Protein AF-A0A0P1FT15-F1 (afdb_monomer_lite)

Radius of gyration: 24.21 Å; chains: 1; bounding box: 55×30×52 Å

Structure (mmCIF, N/CA/C/O backbone):
data_AF-A0A0P1FT15-F1
#
_entry.id   AF-A0A0P1FT15-F1
#
loop_
_atom_site.group_PDB
_atom_site.id
_atom_site.type_symbol
_atom_site.label_atom_id
_atom_site.label_alt_id
_atom_site.label_comp_id
_atom_site.label_asym_id
_atom_site.label_entity_id
_atom_site.label_seq_id
_atom_site.pdbx_PDB_ins_code
_atom_site.Cartn_x
_atom_site.Cartn_y
_atom_site.Cartn_z
_atom_site.occupancy
_atom_site.B_iso_or_equiv
_atom_site.auth_seq_id
_atom_site.auth_comp_id
_atom_site.auth_asym_id
_atom_site.auth_atom_id
_atom_site.pdbx_PDB_model_num
ATOM 1 N N . MET A 1 1 ? -16.177 -17.733 6.460 1.00 41.41 1 MET A N 1
ATOM 2 C CA . MET A 1 1 ? -15.584 -16.638 7.258 1.00 41.41 1 MET A CA 1
ATOM 3 C C . MET A 1 1 ? -14.300 -16.200 6.575 1.00 41.41 1 MET A C 1
ATOM 5 O O . MET A 1 1 ? -13.447 -17.048 6.354 1.00 41.41 1 MET A O 1
ATOM 9 N N . LEU A 1 2 ? -14.174 -14.926 6.193 1.00 48.97 2 LEU A N 1
ATOM 10 C CA . LEU A 1 2 ? -12.880 -14.359 5.795 1.00 48.97 2 LEU A CA 1
ATOM 11 C C . LEU A 1 2 ? -11.999 -14.326 7.047 1.00 48.97 2 LEU A C 1
ATOM 13 O O . LEU A 1 2 ? -12.296 -13.590 7.982 1.00 48.97 2 LEU A O 1
ATOM 17 N N . SER A 1 3 ? -10.969 -15.169 7.088 1.00 56.38 3 SER A N 1
ATOM 18 C CA . SER A 1 3 ? -9.988 -15.164 8.172 1.00 56.38 3 SER A CA 1
ATOM 19 C C . SER A 1 3 ? -9.158 -13.883 8.071 1.00 56.38 3 SER A C 1
ATOM 21 O O . SER A 1 3 ? -8.300 -13.765 7.196 1.00 56.38 3 SER A O 1
ATOM 23 N N . MET A 1 4 ? -9.446 -12.897 8.924 1.00 63.34 4 MET A N 1
ATOM 24 C CA . MET A 1 4 ? -8.546 -11.768 9.164 1.00 63.34 4 MET A CA 1
ATOM 25 C C . MET A 1 4 ? -7.466 -12.220 10.141 1.00 63.34 4 MET A C 1
ATOM 27 O O . MET A 1 4 ? -7.517 -11.911 11.328 1.00 63.34 4 MET A O 1
ATOM 31 N N . VAL A 1 5 ? -6.515 -13.006 9.636 1.00 63.03 5 VAL A N 1
ATOM 32 C CA . VAL A 1 5 ? -5.265 -13.262 10.354 1.00 63.03 5 VAL A CA 1
ATOM 33 C C . VAL A 1 5 ? -4.610 -11.902 10.570 1.00 63.03 5 VAL A C 1
ATOM 35 O O . VAL A 1 5 ? -4.386 -11.187 9.592 1.00 63.03 5 VAL A O 1
ATOM 38 N N . ASP A 1 6 ? -4.370 -11.519 11.828 1.00 62.56 6 ASP A N 1
ATOM 39 C CA . ASP A 1 6 ? -3.564 -10.337 12.138 1.00 62.56 6 ASP A CA 1
ATOM 40 C C . ASP A 1 6 ? -2.170 -10.613 11.548 1.00 62.56 6 ASP A C 1
ATOM 42 O O . ASP A 1 6 ? -1.505 -11.553 11.989 1.00 62.56 6 ASP A O 1
ATOM 46 N N . PRO A 1 7 ? -1.739 -9.897 10.495 1.00 59.56 7 PRO A N 1
ATOM 47 C CA . PRO A 1 7 ? -0.514 -10.240 9.778 1.00 59.56 7 PRO A CA 1
ATOM 48 C C . PRO A 1 7 ? 0.754 -10.048 10.628 1.00 59.56 7 PRO A C 1
ATOM 50 O O . PRO A 1 7 ? 1.840 -10.365 10.158 1.00 59.56 7 PRO A O 1
ATOM 53 N N . GLN A 1 8 ? 0.626 -9.548 11.864 1.00 58.34 8 GLN A N 1
ATOM 54 C CA . GLN A 1 8 ? 1.729 -9.198 12.760 1.00 58.34 8 GLN A CA 1
ATOM 55 C C . GLN A 1 8 ? 1.825 -10.068 14.025 1.00 58.34 8 GLN A C 1
ATOM 57 O O . GLN A 1 8 ? 2.405 -9.623 15.011 1.00 58.34 8 GLN A O 1
ATOM 62 N N . ILE A 1 9 ? 1.280 -11.294 14.042 1.00 57.62 9 ILE A N 1
ATOM 63 C CA . ILE A 1 9 ? 1.379 -12.180 15.228 1.00 57.62 9 ILE A CA 1
ATOM 64 C C . ILE A 1 9 ? 2.849 -12.430 15.652 1.00 57.62 9 ILE A C 1
ATOM 66 O O . ILE A 1 9 ? 3.087 -12.697 16.825 1.00 57.62 9 ILE A O 1
ATOM 70 N N . ASP A 1 10 ? 3.819 -12.261 14.743 1.00 57.03 10 ASP A N 1
ATOM 71 C CA . ASP A 1 10 ? 5.249 -12.545 14.967 1.00 57.03 10 ASP A CA 1
ATOM 72 C C . ASP A 1 10 ? 6.176 -11.309 15.042 1.00 57.03 10 ASP A C 1
ATOM 74 O O . ASP A 1 10 ? 7.380 -11.459 15.248 1.00 57.03 10 ASP A O 1
ATOM 78 N N . GLU A 1 11 ? 5.666 -10.082 14.878 1.00 65.06 11 GLU A N 1
ATOM 79 C CA . GLU A 1 11 ? 6.503 -8.869 14.850 1.00 65.06 11 GLU A CA 1
ATOM 80 C C . GLU A 1 11 ? 6.411 -8.103 16.183 1.00 65.06 11 GLU A C 1
ATOM 82 O O . GLU A 1 11 ? 5.319 -7.881 16.717 1.00 65.06 11 GLU A O 1
ATOM 87 N N . ALA A 1 12 ? 7.555 -7.693 16.747 1.00 61.31 12 ALA A N 1
ATOM 88 C CA . ALA A 1 12 ? 7.582 -6.897 17.973 1.00 61.31 12 ALA A CA 1
ATOM 89 C C . ALA A 1 12 ? 6.869 -5.553 17.732 1.00 61.31 12 ALA A C 1
ATOM 91 O O . ALA A 1 12 ? 7.294 -4.738 16.913 1.00 61.31 12 ALA A O 1
ATOM 92 N N . ASN A 1 13 ? 5.751 -5.327 18.429 1.00 67.88 13 ASN A N 1
ATOM 93 C CA . ASN A 1 13 ? 4.891 -4.147 18.276 1.00 67.88 13 ASN A CA 1
ATOM 94 C C . ASN A 1 13 ? 5.477 -2.904 18.982 1.00 67.88 13 ASN A C 1
ATOM 96 O O . ASN A 1 13 ? 4.788 -2.224 19.743 1.00 67.88 13 ASN A O 1
ATOM 100 N N . ASP A 1 14 ? 6.751 -2.606 18.730 1.00 80.12 14 ASP A N 1
ATOM 101 C CA . ASP A 1 14 ? 7.508 -1.567 19.440 1.00 80.12 14 ASP A CA 1
ATOM 102 C C . ASP A 1 14 ? 7.269 -0.158 18.867 1.00 80.12 14 ASP A C 1
ATOM 104 O O . ASP A 1 14 ? 7.625 0.851 19.479 1.00 80.12 14 ASP A O 1
ATOM 108 N N . LEU A 1 15 ? 6.632 -0.066 17.694 1.00 82.56 15 LEU A N 1
ATOM 109 C CA . LEU A 1 15 ? 6.351 1.189 16.999 1.00 82.56 15 LEU A CA 1
ATOM 110 C C . LEU A 1 15 ? 4.870 1.564 17.102 1.00 82.56 15 LEU A C 1
ATOM 112 O O . LEU A 1 15 ? 3.977 0.770 16.814 1.00 82.56 15 LEU A O 1
ATOM 116 N N . THR A 1 16 ? 4.601 2.818 17.471 1.00 86.00 16 THR A N 1
ATOM 117 C CA . THR A 1 16 ? 3.239 3.355 17.593 1.00 86.00 16 THR A CA 1
ATOM 118 C C . THR A 1 16 ? 3.003 4.484 16.597 1.00 86.00 16 THR A C 1
ATOM 120 O O . THR A 1 16 ? 3.811 5.399 16.475 1.00 86.00 16 THR A O 1
ATOM 123 N N . THR A 1 17 ? 1.842 4.459 15.937 1.00 85.31 17 THR A N 1
ATOM 124 C CA . THR A 1 17 ? 1.350 5.552 15.087 1.00 85.31 17 THR A CA 1
ATOM 125 C C . THR A 1 17 ? 0.047 6.099 15.665 1.00 85.31 17 THR A C 1
ATOM 127 O O . THR A 1 17 ? -0.906 5.348 15.867 1.00 85.31 17 THR A O 1
ATOM 130 N N . GLN A 1 18 ? -0.012 7.407 15.930 1.00 88.81 18 GLN A N 1
ATOM 131 C CA . GLN A 1 18 ? -1.222 8.078 16.413 1.00 88.81 18 GLN A CA 1
ATOM 132 C C . GLN A 1 18 ? -1.929 8.808 15.270 1.00 88.81 18 GLN A C 1
ATOM 134 O O . GLN A 1 18 ? -1.310 9.583 14.544 1.00 88.81 18 GLN A O 1
ATOM 139 N N . ILE A 1 19 ? -3.240 8.596 15.138 1.00 87.81 19 ILE A N 1
ATOM 140 C CA . ILE A 1 19 ? -4.062 9.215 14.094 1.00 87.81 19 ILE A CA 1
ATOM 141 C C . ILE A 1 19 ? -5.136 10.074 14.759 1.00 87.81 19 ILE A C 1
ATOM 143 O O . ILE A 1 19 ? -5.962 9.574 15.521 1.00 87.81 19 ILE A O 1
ATOM 147 N N . ARG A 1 20 ? -5.147 11.373 14.445 1.00 93.44 20 ARG A N 1
ATOM 148 C CA . ARG A 1 20 ? -6.258 12.272 14.785 1.00 93.44 20 ARG A CA 1
ATOM 149 C C . ARG A 1 20 ? -7.265 12.255 13.641 1.00 93.44 20 ARG A C 1
ATOM 151 O O . ARG A 1 20 ? -6.882 12.437 12.490 1.00 93.44 20 ARG A O 1
ATOM 158 N N . HIS A 1 21 ? -8.541 12.056 13.951 1.00 92.06 21 HIS A N 1
ATOM 159 C CA . HIS A 1 21 ? -9.603 12.007 12.950 1.00 92.06 21 HIS A CA 1
ATOM 160 C C . HIS A 1 21 ? -10.902 12.637 13.469 1.00 92.06 21 HIS A C 1
ATOM 162 O O . HIS A 1 21 ? -11.132 12.719 14.675 1.00 92.06 21 HIS A O 1
ATOM 168 N N . GLY A 1 22 ? -11.761 13.076 12.545 1.00 95.81 22 GLY A N 1
ATOM 169 C CA . GLY A 1 22 ? -13.089 13.611 12.863 1.00 95.81 22 GLY A CA 1
ATOM 170 C C . GLY A 1 22 ? -14.104 12.530 13.260 1.00 95.81 22 GLY A C 1
ATOM 171 O O . GLY A 1 22 ? -13.823 11.328 13.176 1.00 95.81 22 GLY A O 1
ATO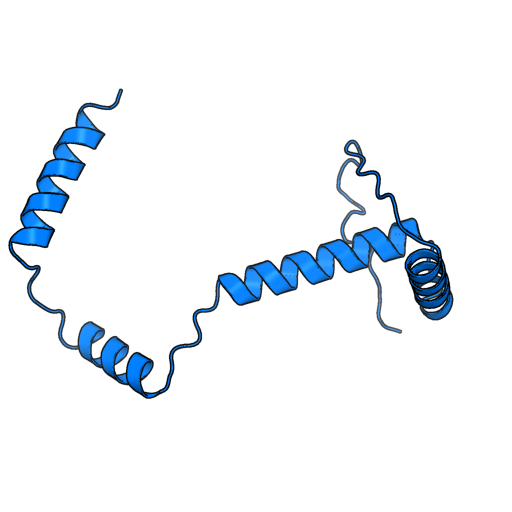M 172 N N . SER A 1 23 ? -15.305 12.963 13.653 1.00 95.44 23 SER A N 1
ATOM 173 C CA . SER A 1 23 ? -16.415 12.089 14.072 1.00 95.44 23 SER A CA 1
ATOM 174 C C . SER A 1 23 ? -16.856 11.124 12.970 1.00 95.44 23 SER A C 1
ATOM 176 O O . SER A 1 23 ? -16.920 9.926 13.206 1.00 95.44 23 SER A O 1
ATOM 178 N N . THR A 1 24 ? -17.018 11.593 11.731 1.00 96.50 24 THR A N 1
ATOM 179 C CA . THR A 1 24 ? -17.432 10.738 10.604 1.00 96.50 24 THR A CA 1
ATOM 180 C C . THR A 1 24 ? -16.494 9.547 10.386 1.00 96.50 24 THR A C 1
ATOM 182 O O . THR A 1 24 ? -16.928 8.451 10.039 1.00 96.50 24 THR A O 1
ATOM 185 N N . MET A 1 25 ? -15.185 9.750 10.560 1.00 94.62 25 MET A N 1
ATOM 186 C CA . MET A 1 25 ? -14.201 8.677 10.404 1.00 94.62 25 MET A CA 1
ATOM 187 C C . MET A 1 25 ? -14.238 7.709 11.585 1.00 94.62 25 MET A C 1
ATOM 189 O O . MET A 1 25 ? -14.126 6.503 11.376 1.00 94.62 25 MET A O 1
ATOM 193 N N . LYS A 1 26 ? -14.461 8.226 12.800 1.00 94.94 26 LYS A N 1
ATOM 194 C CA . LYS A 1 26 ? -14.680 7.409 13.995 1.00 94.94 26 LYS A CA 1
ATOM 195 C C . LYS A 1 26 ? -15.833 6.429 13.768 1.00 94.94 26 LYS A C 1
ATOM 197 O O . LYS A 1 26 ? -15.634 5.229 13.920 1.00 94.94 26 LYS A O 1
ATOM 202 N N . ASP A 1 27 ? -16.985 6.929 13.329 1.00 97.19 27 ASP A N 1
ATOM 203 C CA . ASP A 1 27 ? -18.201 6.124 13.169 1.00 97.19 27 ASP A CA 1
ATOM 204 C C . ASP A 1 27 ? -18.019 5.030 12.108 1.00 97.19 27 ASP A C 1
ATOM 206 O O . ASP A 1 27 ? -18.444 3.887 12.290 1.00 97.19 27 ASP A O 1
ATOM 210 N N . LYS A 1 28 ? -17.310 5.348 11.015 1.00 96.38 28 LYS A N 1
ATOM 211 C CA . LYS A 1 28 ? -16.946 4.368 9.981 1.00 96.38 28 LYS A CA 1
ATOM 212 C C . LYS A 1 28 ? -16.027 3.271 10.516 1.00 96.38 28 LYS A C 1
ATOM 214 O O . LYS A 1 28 ? -16.266 2.103 10.224 1.00 96.38 28 LYS A O 1
ATOM 219 N N . ILE A 1 29 ? -14.996 3.629 11.289 1.00 94.94 29 ILE A N 1
ATOM 220 C CA . ILE A 1 29 ? -14.068 2.660 11.897 1.00 94.94 29 ILE A CA 1
ATOM 221 C C . ILE A 1 29 ? -14.822 1.749 12.865 1.00 94.94 29 ILE A C 1
ATOM 223 O O . ILE A 1 29 ? -14.654 0.534 12.822 1.00 94.94 29 ILE A O 1
ATOM 227 N N . GLU A 1 30 ? -15.666 2.328 13.719 1.00 95.25 30 GLU A N 1
ATOM 228 C CA . GLU A 1 30 ? -16.452 1.582 14.702 1.00 95.25 30 GLU A CA 1
ATOM 229 C C . GLU A 1 30 ? -17.427 0.618 14.029 1.00 95.25 30 GLU A C 1
ATOM 231 O O . GLU A 1 30 ? -17.470 -0.558 14.388 1.00 95.25 30 GLU A O 1
ATOM 236 N N . THR A 1 31 ? -18.135 1.085 13.001 1.00 96.50 31 THR A N 1
ATOM 237 C CA . THR A 1 31 ? -19.071 0.257 12.235 1.00 96.50 31 THR A C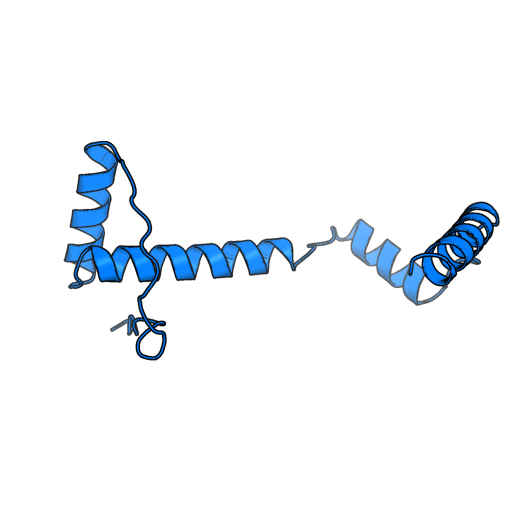A 1
ATOM 238 C C . THR A 1 31 ? -18.347 -0.878 11.517 1.00 96.50 31 THR A C 1
ATOM 240 O O . THR A 1 31 ? -18.764 -2.029 11.608 1.00 96.50 31 THR A O 1
ATOM 243 N N . ALA A 1 32 ? -17.238 -0.588 10.831 1.00 95.06 32 ALA A N 1
ATOM 244 C CA . ALA A 1 32 ? -16.489 -1.599 10.088 1.00 95.06 32 ALA A CA 1
ATOM 245 C C . ALA A 1 32 ? -15.880 -2.662 11.016 1.00 95.06 32 ALA A C 1
ATOM 247 O O . ALA A 1 32 ? -15.977 -3.855 10.731 1.00 95.06 32 ALA A O 1
ATOM 248 N N . ALA A 1 33 ? -15.311 -2.242 12.149 1.00 95.12 33 ALA A N 1
ATOM 249 C CA . ALA A 1 33 ? -14.782 -3.147 13.163 1.00 95.12 33 ALA A CA 1
ATOM 250 C C . ALA A 1 33 ? -15.885 -4.046 13.751 1.00 95.12 33 ALA A C 1
ATOM 252 O O . ALA A 1 33 ? -15.688 -5.255 13.867 1.00 95.12 33 ALA A O 1
ATOM 253 N N . ALA A 1 34 ? -17.065 -3.481 14.037 1.00 95.75 34 ALA A N 1
ATOM 254 C CA . ALA A 1 34 ? -18.213 -4.227 14.549 1.00 95.75 34 ALA A CA 1
ATOM 255 C C . ALA A 1 34 ? -18.749 -5.253 13.538 1.00 95.75 34 ALA A C 1
ATOM 257 O O . ALA A 1 34 ? -18.974 -6.404 13.902 1.00 95.75 34 ALA A O 1
ATOM 258 N N . VAL A 1 35 ? -18.894 -4.870 12.264 1.00 95.94 35 VAL A N 1
ATOM 259 C CA . VAL A 1 35 ? -19.332 -5.774 11.181 1.00 95.94 35 VAL A CA 1
ATOM 260 C C . VAL A 1 35 ? -18.386 -6.966 11.029 1.00 95.94 35 VAL A C 1
ATOM 262 O O . VAL A 1 35 ? -18.824 -8.077 10.738 1.00 95.94 35 VAL A O 1
ATOM 265 N N . LEU A 1 36 ? -17.091 -6.741 11.236 1.00 91.56 36 LEU A N 1
ATOM 266 C CA . LEU A 1 36 ? -16.060 -7.771 11.139 1.00 91.56 36 LEU A CA 1
ATOM 267 C C . LEU A 1 36 ? -15.841 -8.541 12.450 1.00 91.56 36 LEU A C 1
ATOM 269 O O . LEU A 1 36 ? -15.100 -9.520 12.449 1.00 91.56 36 LEU A O 1
ATOM 273 N N . GLY A 1 37 ? -16.474 -8.127 13.553 1.00 93.19 37 GLY A N 1
ATOM 274 C CA . GLY A 1 37 ? -16.319 -8.755 14.866 1.00 93.19 37 GLY A CA 1
ATOM 275 C C . GLY A 1 37 ? -14.914 -8.615 15.461 1.00 93.19 37 GLY A C 1
ATOM 276 O O . GLY A 1 37 ? -14.486 -9.485 16.214 1.00 93.19 37 GLY A O 1
ATOM 277 N N . VAL A 1 38 ? -14.181 -7.551 15.116 1.00 91.88 38 VAL A N 1
ATOM 278 C CA . VAL A 1 38 ? -12.797 -7.322 15.566 1.00 91.88 38 VAL A CA 1
ATOM 279 C C . VAL A 1 38 ? -12.655 -6.013 16.340 1.00 91.88 38 VAL A C 1
ATOM 281 O O . VAL A 1 38 ? -13.460 -5.091 16.220 1.00 91.88 38 VAL A O 1
ATOM 284 N N . ASN A 1 39 ? -11.579 -5.898 17.117 1.00 91.62 39 ASN A N 1
ATOM 285 C CA . ASN A 1 39 ? -11.235 -4.650 17.795 1.00 91.62 39 ASN A CA 1
ATOM 286 C C . ASN A 1 39 ? -10.779 -3.573 16.798 1.00 91.62 39 ASN A C 1
ATOM 288 O O . ASN A 1 39 ? -10.168 -3.875 15.773 1.00 91.62 39 ASN A O 1
ATOM 292 N N . LYS A 1 40 ? -10.996 -2.294 17.137 1.00 91.00 40 LYS A N 1
ATOM 293 C CA . LYS A 1 40 ? -10.641 -1.144 16.277 1.00 91.00 40 LYS A CA 1
ATOM 294 C C . LYS A 1 40 ? -9.164 -1.140 15.870 1.00 91.00 40 LYS A C 1
ATOM 296 O O . LYS A 1 40 ? -8.854 -0.852 14.722 1.00 91.00 40 LYS A O 1
ATOM 301 N N . SER A 1 41 ? -8.261 -1.465 16.796 1.00 88.81 41 SER A N 1
ATOM 302 C CA . SER A 1 41 ? -6.818 -1.536 16.526 1.00 88.81 41 SER A CA 1
ATOM 303 C C . SER A 1 41 ? -6.479 -2.628 15.512 1.00 88.81 41 SER A C 1
ATOM 305 O O . SER A 1 41 ? -5.754 -2.361 14.559 1.00 88.81 41 SER A O 1
ATOM 307 N N . VAL A 1 42 ? -7.056 -3.822 15.674 1.00 89.94 42 VAL A N 1
ATOM 308 C CA . VAL A 1 42 ? -6.893 -4.954 14.746 1.00 89.94 42 VAL A CA 1
ATOM 309 C C . VAL A 1 42 ? -7.423 -4.584 13.364 1.00 89.94 42 VAL A C 1
ATOM 311 O O . VAL A 1 42 ? -6.722 -4.754 12.370 1.00 89.94 42 VAL A O 1
ATOM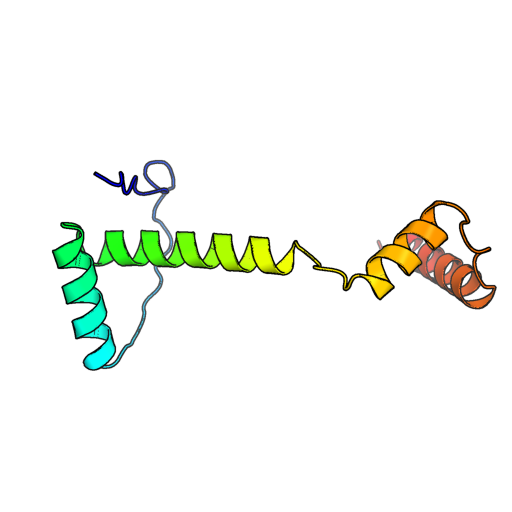 314 N N . PHE A 1 43 ? -8.621 -3.994 13.304 1.00 92.25 43 PHE A N 1
ATOM 315 C CA . PHE A 1 43 ? -9.198 -3.503 12.055 1.00 92.25 43 PHE A CA 1
ATOM 316 C C . PHE A 1 43 ? -8.285 -2.488 11.358 1.00 92.25 43 PHE A C 1
ATOM 318 O O . PHE A 1 43 ? -8.020 -2.624 10.166 1.00 92.25 43 PHE A O 1
ATOM 325 N N . LEU A 1 44 ? -7.788 -1.485 12.088 1.00 92.12 44 LEU A N 1
ATOM 326 C CA . LEU A 1 44 ? -6.935 -0.442 11.520 1.00 92.12 44 LEU A CA 1
ATOM 327 C C . LEU A 1 44 ? -5.614 -1.007 10.996 1.00 92.12 44 LEU A C 1
ATOM 329 O O . LEU A 1 44 ? -5.234 -0.681 9.874 1.00 92.12 44 LEU A O 1
ATOM 333 N N . ARG A 1 45 ? -4.941 -1.881 11.755 1.00 89.25 45 ARG A N 1
ATOM 334 C CA . ARG A 1 45 ? -3.699 -2.530 11.303 1.00 89.25 45 ARG A CA 1
ATOM 335 C C . ARG A 1 45 ? -3.925 -3.361 10.047 1.00 89.25 45 ARG A C 1
ATOM 337 O O . ARG A 1 45 ? -3.195 -3.204 9.071 1.00 89.25 45 ARG A O 1
ATOM 344 N N . TRP A 1 46 ? -4.978 -4.177 10.040 1.00 91.12 46 TRP A N 1
ATOM 345 C CA . TRP A 1 46 ? -5.355 -4.969 8.873 1.00 91.12 46 TRP A CA 1
ATOM 346 C C . TRP A 1 46 ? -5.658 -4.089 7.651 1.00 91.12 46 TRP A C 1
ATOM 348 O O . TRP A 1 46 ? -5.145 -4.345 6.561 1.00 91.12 46 TRP A O 1
ATOM 358 N N . ALA A 1 47 ? -6.456 -3.031 7.823 1.00 92.00 47 ALA A N 1
ATOM 359 C CA . ALA A 1 47 ? -6.863 -2.147 6.733 1.00 92.00 47 ALA A CA 1
ATOM 360 C C . ALA A 1 47 ? -5.669 -1.389 6.137 1.00 92.00 47 ALA A C 1
ATOM 362 O O . ALA A 1 47 ? -5.548 -1.300 4.915 1.00 92.00 47 ALA A O 1
ATOM 363 N N . VAL A 1 48 ? -4.771 -0.887 6.992 1.00 92.00 48 VAL A N 1
ATOM 364 C CA . VAL A 1 48 ? -3.536 -0.215 6.568 1.00 92.00 48 VAL A CA 1
ATOM 365 C C . VAL A 1 48 ? -2.636 -1.188 5.816 1.00 92.00 48 VAL A C 1
ATOM 367 O O . VAL A 1 48 ? -2.245 -0.886 4.693 1.00 92.00 48 VAL A O 1
ATOM 370 N N . ASN A 1 49 ? -2.367 -2.374 6.372 1.00 91.19 49 ASN A N 1
ATOM 371 C CA . ASN A 1 49 ? -1.527 -3.381 5.723 1.00 91.19 49 ASN A CA 1
ATOM 372 C C . ASN A 1 49 ? -2.072 -3.751 4.332 1.00 91.19 49 ASN A C 1
ATOM 374 O O . ASN A 1 49 ? -1.351 -3.676 3.335 1.00 91.19 49 ASN A O 1
ATOM 378 N N . ARG A 1 50 ? -3.377 -4.042 4.249 1.00 92.12 50 ARG A N 1
ATOM 379 C CA . ARG A 1 50 ? -4.056 -4.353 2.988 1.00 92.12 50 ARG A CA 1
ATOM 380 C C . ARG A 1 50 ? -3.911 -3.226 1.965 1.00 92.12 50 ARG A C 1
ATOM 382 O O . ARG A 1 50 ? -3.604 -3.501 0.806 1.00 92.12 50 ARG A O 1
ATOM 389 N N . GLN A 1 51 ? -4.142 -1.979 2.374 1.00 94.50 51 GLN A N 1
ATOM 390 C CA . GLN A 1 51 ? -4.079 -0.838 1.463 1.00 94.50 51 GLN A CA 1
ATOM 391 C C . GLN A 1 51 ? -2.644 -0.555 1.009 1.00 94.50 51 GLN A C 1
ATOM 393 O O . GLN A 1 51 ? -2.422 -0.288 -0.170 1.00 94.50 51 GLN A O 1
ATOM 398 N N . CYS A 1 52 ? -1.664 -0.657 1.908 1.00 92.44 52 CYS A N 1
ATOM 399 C CA . CYS A 1 52 ? -0.251 -0.529 1.563 1.00 92.44 52 CYS A CA 1
ATOM 400 C C . CYS A 1 52 ? 0.164 -1.587 0.537 1.00 92.44 52 CYS A C 1
ATOM 402 O O . CYS A 1 52 ? 0.748 -1.240 -0.487 1.00 92.44 52 CYS A O 1
ATOM 404 N N . ALA A 1 53 ? -0.196 -2.855 0.757 1.00 90.69 53 ALA A N 1
ATOM 405 C CA . ALA A 1 53 ? 0.091 -3.932 -0.186 1.00 90.69 53 ALA A CA 1
ATOM 406 C C . ALA A 1 53 ? -0.541 -3.674 -1.564 1.00 90.69 53 ALA A C 1
ATOM 408 O O . ALA A 1 53 ? 0.099 -3.895 -2.594 1.00 90.69 53 ALA A O 1
ATOM 409 N N . GLN A 1 54 ? -1.776 -3.164 -1.591 1.00 91.38 54 GLN A N 1
ATOM 410 C CA . GLN A 1 54 ? -2.449 -2.800 -2.834 1.00 91.38 54 GLN A CA 1
ATOM 411 C C . GLN A 1 54 ? -1.723 -1.663 -3.569 1.00 91.38 54 GLN A C 1
ATOM 413 O O . GLN A 1 54 ? -1.431 -1.811 -4.753 1.00 91.38 54 GLN A O 1
ATOM 418 N N . ILE A 1 55 ? -1.382 -0.572 -2.877 1.0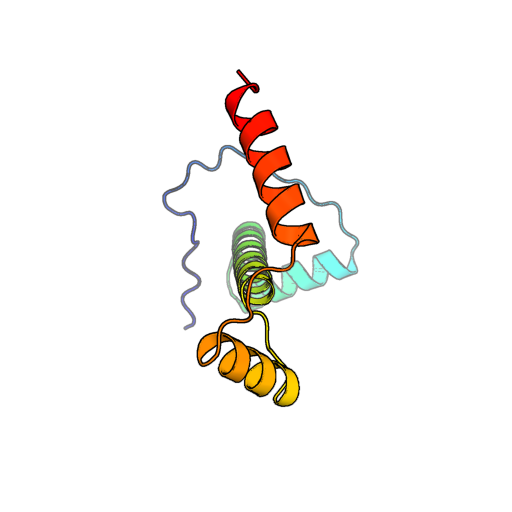0 92.31 55 ILE A N 1
ATOM 419 C CA . ILE A 1 55 ? -0.689 0.581 -3.474 1.00 92.31 55 ILE A CA 1
ATOM 420 C C . ILE A 1 55 ? 0.685 0.173 -4.013 1.00 92.31 55 ILE A C 1
ATOM 422 O O . ILE A 1 55 ? 1.031 0.531 -5.137 1.00 92.31 55 ILE A O 1
ATOM 426 N N . ILE A 1 56 ? 1.459 -0.599 -3.243 1.00 90.44 56 ILE A N 1
ATOM 427 C CA . ILE A 1 56 ? 2.779 -1.084 -3.671 1.00 90.44 56 ILE A CA 1
ATOM 428 C C . ILE A 1 56 ? 2.642 -1.916 -4.946 1.00 90.44 56 ILE A C 1
ATOM 430 O O . ILE A 1 56 ? 3.367 -1.685 -5.911 1.00 90.44 56 ILE A O 1
ATOM 434 N N . LYS A 1 57 ? 1.678 -2.842 -4.980 1.00 88.88 57 LYS A N 1
ATOM 435 C CA . LYS A 1 57 ? 1.429 -3.677 -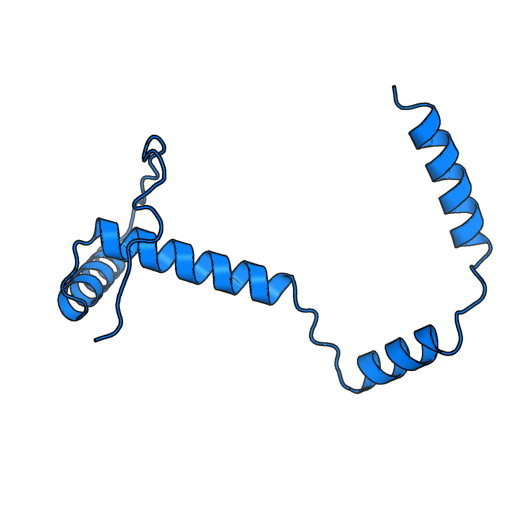6.156 1.00 88.88 57 LYS A CA 1
ATOM 436 C C . LYS A 1 57 ? 1.026 -2.848 -7.375 1.00 88.88 57 LYS A C 1
ATOM 438 O O . LYS A 1 57 ? 1.521 -3.105 -8.467 1.00 88.88 57 LYS A O 1
ATOM 443 N N . GLU A 1 58 ? 0.144 -1.867 -7.195 1.00 87.56 58 GLU A N 1
ATOM 444 C CA . GLU A 1 58 ? -0.294 -0.973 -8.270 1.00 87.56 58 GLU A CA 1
ATOM 445 C C . GLU A 1 58 ? 0.877 -0.170 -8.847 1.00 87.56 58 GLU A C 1
ATOM 447 O O . GLU A 1 58 ? 1.014 -0.103 -10.066 1.00 87.56 58 GLU A O 1
ATOM 452 N N . GLN A 1 59 ? 1.756 0.363 -7.993 1.00 85.50 59 GLN A N 1
ATOM 453 C CA . GLN A 1 59 ? 2.938 1.123 -8.418 1.00 85.50 59 GLN A CA 1
ATOM 454 C C . GLN A 1 59 ? 4.008 0.251 -9.086 1.00 85.50 59 GLN A C 1
ATOM 456 O O . GLN A 1 59 ? 4.683 0.703 -10.005 1.00 85.50 59 GLN A O 1
ATOM 461 N N . GLN A 1 60 ? 4.160 -1.004 -8.659 1.00 86.19 60 GLN A N 1
ATOM 462 C CA . GLN A 1 60 ? 5.083 -1.950 -9.295 1.00 86.19 60 GLN A CA 1
ATOM 463 C C . GLN A 1 60 ? 4.599 -2.415 -10.674 1.00 86.19 60 GLN A C 1
ATOM 465 O O . GLN A 1 60 ? 5.405 -2.852 -11.494 1.00 86.19 60 GLN A O 1
ATOM 470 N N . SER A 1 61 ? 3.295 -2.337 -10.949 1.00 78.50 61 SER A N 1
ATOM 471 C CA . SER A 1 61 ? 2.729 -2.729 -12.237 1.00 78.50 61 SER A CA 1
ATOM 472 C C . SER A 1 61 ? 2.541 -1.525 -13.161 1.00 78.50 61 SER A C 1
ATOM 474 O O . SER A 1 61 ? 1.549 -0.804 -13.064 1.00 78.50 61 SER A O 1
ATOM 476 N N . HIS A 1 62 ? 3.436 -1.343 -14.133 1.00 73.94 62 HIS A N 1
ATOM 477 C CA . HIS A 1 62 ? 3.129 -0.478 -15.270 1.00 73.94 62 HIS A CA 1
ATOM 478 C C . HIS A 1 62 ? 2.192 -1.206 -16.232 1.00 73.94 62 HIS A C 1
ATOM 480 O O . HIS A 1 62 ? 2.584 -2.131 -16.942 1.00 73.94 62 HIS A O 1
ATOM 486 N N . LYS A 1 63 ? 0.926 -0.785 -16.251 1.00 77.12 63 LYS A N 1
ATOM 487 C CA . LYS A 1 63 ? -0.015 -1.182 -17.298 1.00 77.12 63 LYS A CA 1
ATOM 488 C C . LYS A 1 63 ? 0.289 -0.360 -18.545 1.00 77.12 63 LYS A C 1
ATOM 490 O O . LYS A 1 63 ? -0.095 0.803 -18.619 1.00 77.12 63 LYS A O 1
ATOM 495 N N . LEU A 1 64 ? 1.000 -0.967 -19.489 1.00 79.38 64 LEU A N 1
ATOM 496 C CA . LEU A 1 64 ? 1.201 -0.392 -20.814 1.00 79.38 64 LEU A CA 1
ATOM 497 C C . LEU A 1 64 ? -0.135 -0.358 -21.561 1.00 79.38 64 LEU A C 1
ATOM 499 O O . LEU A 1 64 ? -0.949 -1.280 -21.439 1.00 79.38 64 LEU A O 1
ATOM 503 N N . THR A 1 65 ? -0.364 0.701 -22.335 1.00 84.75 65 THR A N 1
ATOM 504 C CA . THR A 1 65 ? -1.433 0.688 -23.337 1.00 84.75 65 THR A CA 1
ATOM 505 C C . THR A 1 65 ? -1.109 -0.358 -24.410 1.00 84.75 65 THR A C 1
ATOM 507 O O . THR A 1 65 ? 0.026 -0.824 -24.509 1.00 84.75 65 THR A O 1
ATOM 510 N N . ALA A 1 66 ? -2.089 -0.758 -25.224 1.00 82.31 66 ALA A N 1
ATOM 511 C CA . ALA A 1 66 ? -1.833 -1.726 -26.295 1.00 82.31 66 ALA A CA 1
ATOM 512 C C . ALA A 1 66 ? -0.771 -1.220 -27.293 1.00 82.31 66 ALA A C 1
ATOM 514 O O . ALA A 1 66 ? 0.046 -2.002 -27.776 1.00 82.31 66 ALA A O 1
ATOM 515 N N . GLU A 1 67 ? -0.754 0.090 -27.549 1.00 84.06 67 GLU A N 1
ATOM 516 C CA . GLU A 1 67 ? 0.224 0.752 -28.415 1.00 84.06 67 GLU A CA 1
ATOM 517 C C . GLU A 1 67 ? 1.625 0.745 -27.785 1.00 84.06 67 GLU A C 1
ATOM 519 O O . GLU A 1 67 ? 2.588 0.330 -28.432 1.00 84.06 67 GLU A O 1
ATOM 524 N N . ASP A 1 68 ? 1.736 1.097 -26.499 1.00 85.12 68 ASP A N 1
ATOM 525 C CA . ASP A 1 68 ? 3.016 1.075 -25.779 1.00 85.12 68 ASP A CA 1
ATOM 526 C C . ASP A 1 68 ? 3.562 -0.348 -25.622 1.00 85.12 68 ASP A C 1
ATOM 528 O O . ASP A 1 68 ? 4.769 -0.561 -25.698 1.00 85.12 68 ASP A O 1
ATOM 532 N N . ALA A 1 69 ? 2.684 -1.336 -25.423 1.00 85.81 69 ALA A N 1
ATOM 533 C CA . ALA A 1 69 ? 3.072 -2.738 -25.333 1.00 85.81 69 ALA A CA 1
ATOM 534 C C . ALA A 1 69 ? 3.661 -3.235 -26.660 1.00 85.81 69 ALA A C 1
ATOM 536 O O . ALA A 1 69 ? 4.710 -3.876 -26.654 1.00 85.81 69 ALA A O 1
ATOM 537 N N 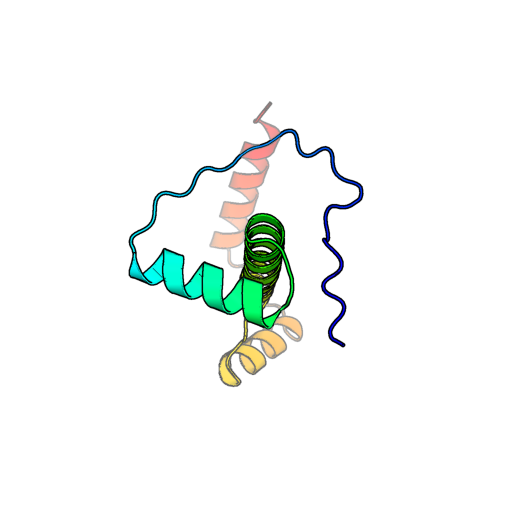. ALA A 1 70 ? 3.041 -2.890 -27.794 1.00 85.50 70 ALA A N 1
ATOM 538 C CA . ALA A 1 70 ? 3.561 -3.231 -29.116 1.00 85.50 70 ALA A CA 1
ATOM 539 C C . ALA A 1 70 ? 4.911 -2.549 -29.396 1.00 85.50 70 ALA A C 1
ATOM 541 O O . ALA A 1 70 ? 5.841 -3.202 -29.871 1.00 85.50 70 ALA A O 1
ATOM 542 N N . ALA A 1 71 ? 5.045 -1.262 -29.052 1.00 84.94 71 ALA A N 1
ATOM 543 C CA . ALA A 1 71 ? 6.301 -0.526 -29.192 1.00 84.94 71 ALA A CA 1
ATOM 544 C C . ALA A 1 71 ? 7.412 -1.099 -28.295 1.00 84.94 71 ALA A C 1
ATOM 546 O O . ALA A 1 71 ? 8.552 -1.251 -28.734 1.00 84.94 71 ALA A O 1
ATOM 547 N N . PHE A 1 72 ? 7.077 -1.461 -27.055 1.00 84.19 72 PHE A N 1
ATOM 548 C CA . PHE A 1 72 ? 8.004 -2.074 -26.109 1.00 84.19 72 PHE A CA 1
ATOM 549 C C . PHE A 1 72 ? 8.470 -3.454 -26.583 1.00 84.19 72 PHE A C 1
ATOM 551 O O . PHE A 1 72 ? 9.671 -3.713 -26.603 1.00 84.19 72 PHE A O 1
ATOM 558 N N . SER A 1 73 ? 7.552 -4.319 -27.027 1.00 85.50 73 SER A N 1
ATOM 559 C CA . SER A 1 73 ? 7.898 -5.629 -27.589 1.00 85.50 73 SER A CA 1
ATOM 560 C C . SER A 1 73 ? 8.785 -5.505 -28.828 1.00 85.50 73 SER A C 1
ATOM 562 O O . SER A 1 73 ? 9.823 -6.158 -28.893 1.00 85.50 73 SER A O 1
ATOM 564 N N . ALA A 1 74 ? 8.458 -4.602 -29.757 1.00 85.06 74 ALA A N 1
ATOM 565 C CA . ALA A 1 74 ? 9.288 -4.363 -30.937 1.00 85.06 74 ALA A CA 1
ATOM 566 C C . ALA A 1 74 ? 10.709 -3.888 -30.574 1.00 85.06 74 ALA A C 1
ATOM 568 O O . ALA A 1 74 ? 11.677 -4.282 -31.222 1.00 85.06 74 ALA A O 1
ATOM 569 N N . ALA A 1 75 ? 10.851 -3.077 -29.519 1.00 83.69 75 ALA A N 1
ATOM 570 C CA . ALA A 1 75 ? 12.151 -2.631 -29.021 1.00 83.69 75 ALA A CA 1
ATOM 571 C C . ALA A 1 75 ? 12.962 -3.746 -28.331 1.00 83.69 75 ALA A C 1
ATOM 573 O O . ALA A 1 75 ? 14.191 -3.673 -28.324 1.00 83.69 75 ALA A O 1
ATOM 574 N N . LEU A 1 76 ? 12.308 -4.766 -27.758 1.00 82.81 76 LEU A N 1
ATOM 575 C CA . LEU A 1 76 ? 12.988 -5.952 -27.223 1.00 82.81 76 LEU A CA 1
ATOM 576 C C . LEU A 1 76 ? 13.508 -6.861 -28.342 1.00 82.81 76 LEU A C 1
ATOM 578 O O . LEU A 1 76 ? 14.630 -7.356 -28.245 1.00 82.81 76 LEU A O 1
ATOM 582 N N . ASP A 1 77 ? 12.714 -7.050 -29.397 1.00 83.56 77 ASP A N 1
ATOM 583 C CA . ASP A 1 77 ? 13.069 -7.907 -30.534 1.00 83.56 77 ASP A CA 1
ATOM 584 C C . ASP A 1 77 ? 14.152 -7.275 -31.427 1.00 83.56 77 ASP A C 1
ATOM 586 O O . ASP A 1 77 ? 15.008 -7.973 -31.973 1.00 83.56 77 ASP A O 1
ATOM 590 N N . ALA A 1 78 ? 14.141 -5.945 -31.556 1.00 78.56 78 ALA A N 1
ATOM 591 C CA . ALA A 1 78 ? 15.124 -5.174 -32.310 1.00 78.56 78 ALA A CA 1
ATOM 592 C C . ALA A 1 78 ? 15.728 -4.066 -31.426 1.00 78.56 78 ALA A C 1
ATOM 594 O O . ALA A 1 78 ? 15.314 -2.904 -31.511 1.00 78.56 78 ALA A O 1
ATOM 595 N N . PRO A 1 79 ? 16.716 -4.396 -30.573 1.00 70.50 79 PRO A N 1
ATOM 596 C CA . PRO A 1 79 ? 17.315 -3.420 -29.677 1.00 70.50 79 PRO A CA 1
ATOM 597 C C . PRO A 1 79 ? 17.981 -2.296 -30.475 1.00 70.50 79 PRO A C 1
ATOM 599 O O . PRO A 1 79 ? 18.844 -2.519 -31.327 1.00 70.50 79 PRO A O 1
ATOM 602 N N . ILE A 1 80 ? 17.574 -1.062 -30.184 1.00 71.69 80 ILE A N 1
ATOM 603 C CA . ILE A 1 80 ? 18.099 0.132 -30.845 1.00 71.69 80 ILE A CA 1
ATOM 604 C C . ILE A 1 80 ? 19.563 0.328 -30.434 1.00 71.69 80 ILE A C 1
ATOM 606 O O . ILE A 1 80 ? 19.924 0.198 -29.262 1.00 71.69 80 ILE A O 1
ATOM 610 N N . VAL A 1 81 ? 20.414 0.691 -31.398 1.00 75.62 81 VAL A N 1
ATOM 611 C CA . VAL A 1 81 ? 21.811 1.053 -31.131 1.00 75.62 81 VAL A CA 1
ATOM 612 C C . VAL A 1 81 ? 21.847 2.244 -30.170 1.00 75.62 81 VAL A C 1
ATOM 614 O O . VAL A 1 81 ? 21.234 3.283 -30.420 1.00 75.62 81 VAL A O 1
ATOM 617 N N . VAL A 1 82 ? 22.568 2.086 -29.057 1.00 76.81 82 VAL A N 1
ATOM 618 C CA . VAL A 1 82 ? 22.707 3.110 -28.015 1.00 76.81 82 VAL A CA 1
ATOM 619 C C . VAL A 1 82 ? 23.144 4.433 -28.643 1.00 76.81 82 VAL A C 1
ATOM 621 O O . VAL A 1 82 ? 24.197 4.513 -29.275 1.00 76.81 82 VAL A O 1
ATOM 624 N N . SER A 1 83 ? 22.343 5.484 -28.452 1.00 80.44 83 SER A N 1
ATOM 625 C CA . SER A 1 83 ? 22.680 6.811 -28.974 1.00 80.44 83 SER A CA 1
ATOM 626 C C . SER A 1 83 ? 24.004 7.323 -28.398 1.00 80.44 83 SER A C 1
ATOM 628 O O . SER A 1 83 ? 24.349 7.055 -27.243 1.00 80.44 83 SER A O 1
ATOM 630 N N . GLU A 1 84 ? 24.723 8.140 -29.167 1.00 80.94 84 GLU A N 1
ATOM 631 C CA . GLU A 1 84 ? 25.997 8.733 -28.737 1.00 80.94 84 GLU A CA 1
ATOM 632 C C . GLU A 1 84 ? 25.853 9.521 -27.420 1.00 80.94 84 GLU A C 1
ATOM 634 O O . GLU A 1 84 ? 26.710 9.457 -26.534 1.00 80.94 84 GLU A O 1
ATOM 639 N N . ARG A 1 85 ? 24.707 10.192 -27.234 1.00 79.44 85 ARG A N 1
ATOM 640 C CA . ARG A 1 85 ? 24.370 10.897 -25.992 1.00 79.44 85 ARG A CA 1
ATOM 641 C C . ARG A 1 85 ? 24.226 9.942 -24.805 1.00 79.44 85 ARG A C 1
ATOM 643 O O . ARG A 1 85 ? 24.743 10.244 -23.731 1.00 79.44 85 ARG A O 1
ATOM 650 N N . ALA A 1 86 ? 23.546 8.809 -24.981 1.00 80.94 86 ALA A N 1
ATOM 651 C CA . ALA A 1 86 ? 23.390 7.812 -23.924 1.00 80.94 86 ALA A CA 1
ATOM 652 C C . ALA A 1 86 ? 24.739 7.169 -23.558 1.00 80.94 86 ALA A C 1
ATOM 654 O O . ALA A 1 86 ? 25.064 7.055 -22.376 1.00 80.94 86 ALA A O 1
ATOM 655 N N . ALA A 1 87 ? 25.572 6.859 -24.556 1.00 83.38 87 ALA A N 1
ATOM 656 C CA . ALA A 1 87 ? 26.911 6.316 -24.342 1.00 83.38 87 ALA A CA 1
ATOM 657 C C . ALA A 1 87 ? 27.826 7.294 -23.582 1.00 83.38 87 ALA A C 1
ATOM 659 O O . ALA A 1 87 ? 28.526 6.897 -22.647 1.00 83.38 87 ALA A O 1
ATOM 660 N N . LYS A 1 88 ? 27.798 8.587 -23.937 1.00 82.44 88 LYS A N 1
ATOM 661 C CA . LYS A 1 88 ? 28.572 9.628 -23.244 1.00 82.44 88 LYS A CA 1
ATOM 662 C C . LYS A 1 88 ? 28.139 9.776 -21.782 1.00 82.44 88 LYS A C 1
ATOM 664 O O . LYS A 1 88 ? 28.996 9.805 -20.901 1.00 82.44 88 LYS A O 1
ATOM 669 N N . SER A 1 89 ? 26.832 9.797 -21.518 1.00 81.19 89 SER A N 1
ATOM 670 C CA . SER A 1 89 ? 26.288 9.864 -20.155 1.00 81.19 89 SER A CA 1
ATOM 671 C C . SER A 1 89 ? 26.666 8.645 -19.311 1.00 81.19 89 SER A C 1
ATOM 673 O O . SER A 1 89 ? 27.072 8.813 -18.163 1.00 81.19 89 SER A O 1
ATOM 675 N N . ALA A 1 90 ? 26.606 7.434 -19.875 1.00 83.44 90 ALA A N 1
ATOM 676 C CA . ALA A 1 90 ? 27.004 6.210 -19.179 1.00 83.44 90 ALA A CA 1
ATOM 677 C C . ALA A 1 90 ? 28.491 6.230 -18.780 1.00 83.44 90 ALA A C 1
ATOM 679 O O . ALA A 1 90 ? 28.829 5.894 -17.646 1.00 83.44 90 ALA A O 1
ATOM 680 N N . ARG A 1 91 ? 29.378 6.708 -19.667 1.00 82.81 91 ARG A N 1
ATOM 681 C CA . ARG A 1 91 ? 30.809 6.886 -19.355 1.00 82.81 91 ARG A CA 1
ATOM 682 C C . ARG A 1 91 ? 31.027 7.905 -18.237 1.00 82.81 91 ARG A C 1
ATOM 684 O O . ARG A 1 91 ? 31.790 7.642 -17.315 1.00 82.81 91 ARG A O 1
ATOM 691 N N . SER A 1 92 ? 30.342 9.049 -18.286 1.00 77.06 92 SER A N 1
ATOM 692 C CA . SER A 1 92 ? 30.432 10.064 -17.227 1.00 77.06 92 SER A CA 1
ATOM 693 C C . SER A 1 92 ? 29.910 9.561 -15.879 1.00 77.06 92 SER A C 1
ATOM 695 O O . SER A 1 92 ? 30.481 9.902 -14.845 1.00 77.06 92 SER A O 1
ATOM 697 N N . PHE A 1 93 ? 28.854 8.746 -15.877 1.00 77.62 93 PHE A N 1
ATOM 698 C CA . PHE A 1 93 ? 28.343 8.108 -14.667 1.00 77.62 93 PHE A CA 1
ATOM 699 C C . PHE A 1 93 ? 29.344 7.101 -14.091 1.00 77.62 93 PHE A C 1
ATOM 701 O O . PHE A 1 93 ? 29.672 7.193 -12.913 1.00 77.62 93 PHE A O 1
ATOM 708 N N . ALA A 1 94 ? 29.895 6.211 -14.923 1.00 74.75 94 ALA A N 1
ATOM 709 C CA . ALA A 1 94 ? 30.892 5.230 -14.495 1.00 74.75 94 ALA A CA 1
ATOM 710 C C . ALA A 1 94 ? 32.119 5.897 -13.852 1.00 74.75 94 ALA A C 1
ATOM 712 O O . ALA A 1 94 ? 32.576 5.464 -12.800 1.00 74.75 94 ALA A O 1
ATOM 713 N N . VAL A 1 95 ? 32.602 7.004 -14.428 1.00 76.31 95 VAL A N 1
ATOM 714 C CA . VAL A 1 95 ? 33.705 7.780 -13.841 1.00 76.31 95 VAL A CA 1
ATOM 715 C C . VAL A 1 95 ? 33.324 8.347 -12.472 1.00 76.31 95 VAL A C 1
ATOM 717 O O . VAL A 1 95 ? 34.129 8.274 -11.554 1.00 76.31 95 VAL A O 1
ATOM 720 N N . ARG A 1 96 ? 32.110 8.879 -12.294 1.00 69.12 96 ARG A N 1
ATOM 721 C CA . ARG A 1 96 ? 31.674 9.438 -11.001 1.00 69.12 96 ARG A CA 1
ATOM 722 C C . ARG A 1 96 ? 31.520 8.379 -9.913 1.00 69.12 96 ARG A C 1
ATOM 724 O O . ARG A 1 96 ? 31.930 8.634 -8.792 1.00 69.12 96 ARG A O 1
ATOM 731 N N . VAL A 1 97 ? 30.953 7.218 -10.238 1.00 69.56 97 VAL A N 1
ATOM 732 C CA . VAL A 1 97 ? 30.725 6.134 -9.266 1.00 69.56 97 VAL A CA 1
ATOM 733 C C . VAL A 1 97 ? 32.038 5.503 -8.803 1.00 69.56 97 VAL A C 1
ATOM 735 O O . VAL A 1 97 ? 32.171 5.186 -7.633 1.00 69.56 97 VAL A O 1
ATOM 738 N N . VAL A 1 98 ? 33.034 5.385 -9.686 1.00 63.50 98 VAL A N 1
ATOM 739 C CA . VAL A 1 98 ? 34.364 4.849 -9.330 1.00 63.50 98 VAL A CA 1
ATOM 740 C C . VAL A 1 98 ? 35.164 5.793 -8.415 1.00 63.50 98 VAL A C 1
ATOM 742 O O . VAL A 1 98 ? 36.089 5.346 -7.751 1.00 63.50 98 VAL A O 1
ATOM 745 N N . HIS A 1 99 ? 34.819 7.082 -8.361 1.00 57.47 99 HIS A N 1
ATOM 746 C CA . HIS A 1 99 ? 35.494 8.082 -7.517 1.00 57.47 99 HIS A CA 1
ATOM 747 C C . HIS A 1 99 ? 34.620 8.553 -6.342 1.00 57.47 99 HIS A C 1
ATOM 749 O O . HIS A 1 99 ? 34.915 9.583 -5.739 1.00 57.47 99 HIS A O 1
ATOM 755 N N . ALA A 1 100 ? 33.523 7.847 -6.062 1.00 52.62 100 ALA A N 1
ATOM 756 C CA . ALA A 1 100 ? 32.634 8.110 -4.938 1.00 52.62 100 ALA A CA 1
ATOM 757 C C . ALA A 1 100 ? 32.885 7.073 -3.830 1.00 52.62 100 ALA A C 1
ATOM 759 O O . ALA A 1 100 ? 32.018 6.246 -3.562 1.00 52.62 100 ALA A O 1
ATOM 760 N N . ASP A 1 101 ? 34.080 7.131 -3.241 1.00 48.19 101 ASP A N 1
ATOM 761 C CA . ASP A 1 101 ? 34.385 6.618 -1.898 1.00 48.19 101 ASP A CA 1
ATOM 762 C C . ASP A 1 101 ? 34.634 7.815 -0.968 1.00 48.19 101 ASP A C 1
ATOM 764 O O . ASP A 1 101 ? 35.367 8.746 -1.389 1.00 48.19 101 ASP A O 1
#

pLDDT: mean 81.67, std 12.82, range [41.41, 97.19]

Sequence (101 aa):
MLSMVDPQIDEANDLTTQIRHGSTMKDKIETAAAVLGVNKSVFLRWAVNRQCAQIIKEQQSHKLTAEDAAAFSAALDAPIVVSERAAKSARSFAVRVVHAD

Foldseek 3Di:
DPDLDQPCPPPDPPDDDDDDDDPVVVVVLVVVCVVVVHDSVSSVSSVVVVVVVVVVVVVVDDDDDPVRVVVVVVCVVPPDDQDPVNVVVVVVVVVVVVPPD

Organism: NCBI:txid2072972

Secondary structure (DSSP, 8-state):
------TTTTS-----------HHHHHHHHHHHHHHT--HHHHHHHHHHHHHHHHHHHHH-----HHHHHHHHHHHHSPPPPPHHHHHHHHHHHHHHHT--

InterPro domains:
  IPR010985 Ribbon-helix-helix [SSF47598] (15-87)
  IPR014795 Antitoxin TacA 1-like [PF08681] (20-90)